Protein AF-A0A3R0Q2X9-F1 (afdb_monomer_lite)

Radius of gyration: 22.48 Å; chains: 1; bounding box: 50×39×56 Å

pLDDT: mean 82.08, std 14.05, range [34.22, 97.38]

Sequence (136 aa):
MTTITKERLLKIQHWRETYGADSNVMLPAEEAAELARIVLAALTAEPVFYIEVEGDDWTQAGRIPGSTFDFSNLPDGINKLYAAPPAPVIPDDWVMVPKEPTQAMIKAWLSEVANFRGHAAGYKAALAAAPQQEVK

Organism: Salmonella enterica (NCBI:txid28901)

Structure (mmCIF, N/CA/C/O backbone):
data_AF-A0A3R0Q2X9-F1
#
_entry.id   AF-A0A3R0Q2X9-F1
#
loop_
_atom_site.group_PDB
_atom_site.id
_atom_site.type_symbol
_atom_site.label_atom_id
_atom_site.label_alt_id
_atom_site.label_comp_id
_atom_site.label_asym_id
_atom_site.label_entity_id
_atom_site.label_seq_id
_atom_site.pdbx_PDB_ins_code
_atom_site.Cartn_x
_atom_site.Cartn_y
_atom_site.Cartn_z
_atom_site.occupancy
_atom_site.B_iso_or_equiv
_atom_site.auth_seq_id
_atom_site.auth_comp_id
_atom_site.auth_asym_id
_atom_site.auth_atom_id
_atom_site.pdbx_PDB_model_num
ATOM 1 N N . MET A 1 1 ? -9.808 14.038 -22.564 1.00 56.72 1 MET A N 1
ATOM 2 C CA . MET A 1 1 ? -9.284 13.188 -21.484 1.00 56.72 1 MET A CA 1
ATOM 3 C C . MET A 1 1 ? -8.733 14.133 -20.446 1.00 56.72 1 MET A C 1
ATOM 5 O O . MET A 1 1 ? -7.788 14.859 -20.743 1.00 56.72 1 MET A O 1
ATOM 9 N N . THR A 1 2 ? -9.416 14.246 -19.318 1.00 68.25 2 THR A N 1
ATOM 10 C CA . THR A 1 2 ? -9.061 15.199 -18.270 1.00 68.25 2 THR A CA 1
ATOM 11 C C . THR A 1 2 ? -8.051 14.541 -17.339 1.00 68.25 2 THR A C 1
ATOM 13 O O . THR A 1 2 ? -8.318 13.480 -16.783 1.00 68.25 2 THR A O 1
ATOM 16 N N . THR A 1 3 ? -6.870 15.134 -17.186 1.00 81.69 3 THR A N 1
ATOM 17 C CA . THR A 1 3 ? -5.839 14.602 -16.288 1.00 81.69 3 THR A CA 1
ATOM 18 C C . THR A 1 3 ? -6.178 14.985 -14.852 1.00 81.69 3 THR A C 1
ATOM 20 O O . THR A 1 3 ? -6.266 16.174 -14.537 1.00 81.69 3 THR A O 1
ATOM 23 N N . ILE A 1 4 ? -6.351 13.999 -13.968 1.00 88.81 4 ILE A N 1
ATOM 24 C CA . ILE A 1 4 ? -6.523 14.269 -12.538 1.00 88.81 4 ILE A CA 1
ATOM 25 C C . ILE A 1 4 ? -5.230 14.866 -11.965 1.00 88.81 4 ILE A C 1
ATOM 27 O O . ILE A 1 4 ? -4.146 14.307 -12.124 1.00 88.81 4 ILE A O 1
ATOM 31 N N . THR A 1 5 ? -5.324 16.036 -11.329 1.00 91.06 5 THR A N 1
ATOM 32 C CA . THR A 1 5 ? -4.143 16.734 -10.799 1.00 91.06 5 THR A CA 1
ATOM 33 C C . THR A 1 5 ? -3.825 16.311 -9.367 1.00 91.06 5 THR A C 1
ATOM 35 O O . THR A 1 5 ? -4.682 15.799 -8.639 1.00 91.06 5 THR A O 1
ATOM 38 N N . LYS A 1 6 ? -2.594 16.578 -8.918 1.00 89.69 6 LYS A N 1
ATOM 39 C CA . LYS A 1 6 ? -2.171 16.328 -7.532 1.00 89.69 6 LYS A CA 1
ATOM 40 C C . LYS A 1 6 ? -3.048 17.078 -6.526 1.00 89.69 6 LYS A C 1
ATOM 42 O O . LYS A 1 6 ? -3.428 16.516 -5.504 1.00 89.69 6 LYS A O 1
ATOM 47 N N . GLU A 1 7 ? -3.406 18.324 -6.819 1.00 92.94 7 GLU A N 1
ATOM 48 C CA . GLU A 1 7 ? -4.276 19.151 -5.975 1.00 92.94 7 GLU A CA 1
ATOM 49 C C . GLU A 1 7 ? -5.665 18.523 -5.855 1.00 92.94 7 GLU A C 1
ATOM 51 O O . GLU A 1 7 ? -6.258 18.509 -4.772 1.00 92.94 7 GLU A O 1
ATOM 56 N N . ARG A 1 8 ? -6.174 17.948 -6.954 1.00 93.00 8 ARG A N 1
ATOM 57 C CA . ARG A 1 8 ? -7.458 17.252 -6.950 1.00 93.00 8 ARG A CA 1
ATOM 58 C C . ARG A 1 8 ? -7.407 15.983 -6.101 1.00 93.00 8 ARG A C 1
ATOM 60 O O . ARG A 1 8 ? -8.315 15.782 -5.297 1.00 93.00 8 ARG A O 1
ATOM 67 N N . LEU A 1 9 ? -6.340 15.189 -6.213 1.00 91.25 9 LEU A N 1
ATOM 68 C CA . LEU A 1 9 ? -6.117 13.995 -5.386 1.00 91.25 9 LEU A CA 1
ATOM 69 C C . LEU A 1 9 ? -6.028 14.331 -3.893 1.00 91.25 9 LEU A C 1
ATOM 71 O O . LEU A 1 9 ? -6.679 13.680 -3.079 1.00 91.25 9 LEU A O 1
ATOM 75 N N . LEU A 1 10 ? -5.285 15.380 -3.528 1.00 91.38 10 LEU A N 1
ATOM 76 C CA . LEU A 1 10 ? -5.179 15.836 -2.137 1.00 91.38 10 LEU A CA 1
ATOM 77 C C . LEU A 1 10 ? -6.535 16.286 -1.582 1.00 91.38 10 LEU A C 1
ATOM 79 O O . LEU A 1 10 ? -6.873 15.974 -0.442 1.00 91.38 10 LEU A O 1
ATOM 83 N N . LYS A 1 11 ? -7.350 16.962 -2.399 1.00 91.06 11 LYS A N 1
ATOM 84 C CA . LYS A 1 11 ? -8.711 17.349 -2.010 1.00 91.06 11 LYS A CA 1
ATOM 85 C C . LYS A 1 11 ? -9.608 16.132 -1.773 1.00 91.06 11 LYS A C 1
ATOM 87 O O . LYS A 1 11 ? -10.349 16.121 -0.796 1.00 91.06 11 LYS A O 1
ATOM 92 N N . ILE A 1 12 ? -9.529 15.119 -2.640 1.00 89.56 12 ILE A N 1
ATOM 93 C CA . ILE A 1 12 ? -10.270 13.858 -2.471 1.00 89.56 12 ILE A CA 1
ATOM 94 C C . ILE A 1 12 ? -9.817 13.144 -1.189 1.00 89.56 12 ILE A C 1
ATOM 96 O O . ILE A 1 12 ? -10.657 12.694 -0.417 1.00 89.56 12 ILE A O 1
ATOM 100 N N . GLN A 1 13 ? -8.510 13.108 -0.908 1.00 86.38 13 GLN A N 1
ATOM 101 C CA . GLN A 1 13 ? -7.968 12.515 0.318 1.00 86.38 13 GLN A CA 1
ATOM 102 C C . GLN A 1 13 ? -8.457 13.237 1.586 1.00 86.38 13 GLN A C 1
ATOM 104 O O . GLN A 1 13 ? -8.821 12.582 2.561 1.00 86.38 13 GLN A O 1
ATOM 109 N N . HIS A 1 14 ? -8.505 14.572 1.570 1.00 87.75 14 HIS A N 1
ATOM 110 C CA . HIS A 1 14 ? -8.927 15.377 2.721 1.00 87.75 14 HIS A CA 1
ATOM 111 C C . HIS A 1 14 ? -10.427 15.253 3.041 1.00 87.75 14 HIS A C 1
ATOM 113 O O . HIS A 1 14 ? -10.842 15.468 4.179 1.00 87.75 14 HIS A O 1
ATOM 119 N N . TRP A 1 15 ? -11.266 14.849 2.080 1.00 87.69 15 TRP A N 1
ATOM 120 C CA . TRP A 1 15 ? -12.694 14.634 2.337 1.00 87.69 15 TRP A CA 1
ATOM 121 C C . TRP A 1 15 ? -12.961 13.591 3.423 1.00 87.69 15 TRP A C 1
ATOM 123 O O . TRP A 1 15 ? -13.927 13.738 4.167 1.00 87.69 15 TRP A O 1
ATOM 133 N N . ARG A 1 16 ? -12.070 12.611 3.604 1.00 77.75 16 ARG A N 1
ATOM 134 C CA . ARG A 1 16 ? -12.150 11.656 4.717 1.00 77.75 16 ARG A CA 1
ATOM 135 C C . ARG A 1 16 ? -12.057 12.335 6.088 1.00 77.75 16 ARG A C 1
ATOM 137 O O . ARG A 1 16 ? -12.753 11.938 7.016 1.00 77.75 16 ARG A O 1
ATOM 144 N N . GLU A 1 17 ? -11.225 13.363 6.217 1.00 81.06 17 GLU A N 1
ATOM 145 C CA . GLU A 1 17 ? -11.085 14.140 7.457 1.00 81.06 17 GLU A CA 1
ATOM 146 C C . GLU A 1 17 ? -12.295 15.055 7.681 1.00 81.06 17 GLU A C 1
ATOM 148 O O . GLU A 1 17 ? -12.684 15.304 8.817 1.00 81.06 17 GLU A O 1
ATOM 153 N N . THR A 1 18 ? -12.912 15.525 6.592 1.00 83.50 18 THR A N 1
ATOM 154 C CA . THR A 1 18 ? -14.076 16.421 6.642 1.00 83.50 18 THR A CA 1
ATOM 155 C C . THR A 1 18 ? -15.374 15.680 6.970 1.00 83.50 18 THR A C 1
ATOM 157 O O . THR A 1 18 ? -16.185 16.180 7.746 1.00 83.50 18 THR A O 1
ATOM 160 N N . TYR A 1 19 ? -15.595 14.508 6.369 1.00 83.06 19 TYR A N 1
ATOM 161 C CA . TYR A 1 19 ? -16.880 13.800 6.422 1.00 83.06 19 TYR A CA 1
ATOM 162 C C . TYR A 1 19 ? -16.852 12.521 7.273 1.00 83.06 19 TYR A C 1
ATOM 164 O O . TYR A 1 19 ? -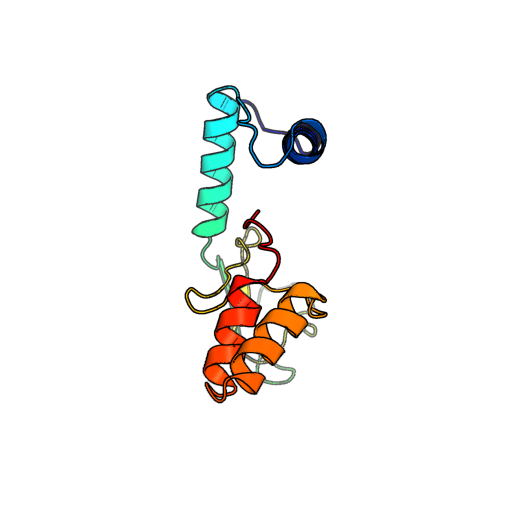17.906 11.945 7.533 1.00 83.06 19 TYR A O 1
ATOM 172 N N . GLY A 1 20 ? -15.683 12.085 7.747 1.00 76.12 20 GLY A N 1
ATOM 173 C CA . GLY A 1 20 ? -15.531 10.848 8.516 1.00 76.12 20 GLY A CA 1
ATOM 174 C C . GLY A 1 20 ? -15.436 9.595 7.637 1.00 76.12 20 GLY A C 1
ATOM 175 O O . GLY A 1 20 ? -15.724 9.629 6.442 1.00 76.12 20 GLY A O 1
ATOM 176 N N . ALA A 1 21 ? -14.993 8.483 8.233 1.00 76.94 21 ALA A N 1
ATOM 177 C CA . ALA A 1 21 ? -14.711 7.232 7.518 1.00 76.94 21 ALA A CA 1
ATOM 178 C C . ALA A 1 21 ? -15.970 6.541 6.958 1.00 76.94 21 ALA A C 1
ATOM 180 O O . ALA A 1 21 ? -15.890 5.899 5.918 1.00 76.94 21 ALA A O 1
ATOM 181 N N . ASP A 1 22 ? -17.132 6.742 7.585 1.00 82.31 22 ASP A N 1
ATOM 182 C CA . ASP A 1 22 ? -18.401 6.120 7.171 1.00 82.31 22 ASP A CA 1
ATOM 183 C C . ASP A 1 22 ? -19.114 6.879 6.031 1.00 82.31 22 ASP A C 1
ATOM 185 O O . ASP A 1 22 ? -20.227 6.529 5.630 1.00 8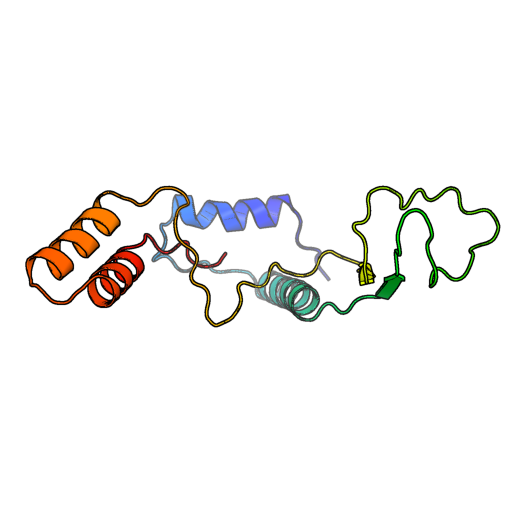2.31 22 ASP A O 1
ATOM 189 N N . SER A 1 23 ? -18.498 7.949 5.516 1.00 82.06 23 SER A N 1
ATOM 190 C CA . SER A 1 23 ? -19.092 8.803 4.489 1.00 82.06 23 SER A CA 1
ATOM 191 C C . SER A 1 23 ? -18.687 8.385 3.080 1.00 82.06 23 SER A C 1
ATOM 193 O O . SER A 1 23 ? -17.509 8.304 2.739 1.00 82.06 23 SER A O 1
ATOM 195 N N . ASN A 1 24 ? -19.686 8.226 2.213 1.00 83.50 24 ASN A N 1
ATOM 196 C CA . ASN A 1 24 ? -19.462 7.991 0.791 1.00 83.50 24 ASN A CA 1
ATOM 197 C C . ASN A 1 24 ? -19.003 9.273 0.083 1.00 83.50 24 ASN A C 1
ATOM 199 O O . ASN A 1 24 ? -19.643 10.322 0.184 1.00 83.50 24 ASN A O 1
ATOM 203 N N . VAL A 1 25 ? -17.935 9.164 -0.706 1.00 82.62 25 VAL A N 1
ATOM 204 C CA . VAL A 1 25 ? -17.450 10.231 -1.587 1.00 82.62 25 VAL A CA 1
ATOM 205 C C . VAL A 1 25 ? -17.996 10.019 -2.998 1.00 82.62 25 VAL A C 1
ATOM 207 O O . VAL A 1 25 ? -17.754 8.984 -3.612 1.00 82.62 25 VAL A O 1
ATOM 210 N N . MET A 1 26 ? -18.692 11.020 -3.542 1.00 87.94 26 MET A N 1
ATOM 211 C CA . MET A 1 26 ? -19.139 11.013 -4.938 1.00 87.94 26 MET A CA 1
ATOM 212 C C . MET A 1 26 ? -18.111 11.701 -5.838 1.00 87.94 26 MET A C 1
ATOM 214 O O . MET A 1 26 ? -17.775 12.870 -5.637 1.00 87.94 26 MET A O 1
ATOM 218 N N . LEU A 1 27 ? -17.633 10.974 -6.849 1.00 90.75 27 LEU A N 1
ATOM 219 C CA . LEU A 1 27 ? -16.718 11.477 -7.873 1.00 90.75 27 LEU A CA 1
ATOM 220 C C . LEU A 1 27 ? -17.432 11.574 -9.229 1.00 90.75 27 LEU A C 1
ATOM 222 O O . LEU A 1 27 ? -18.257 10.713 -9.544 1.00 90.75 27 LEU A O 1
ATOM 226 N N . PRO A 1 28 ? -17.110 12.579 -10.064 1.00 92.75 28 PRO A N 1
ATOM 227 C CA . PRO A 1 28 ? -17.468 12.556 -11.476 1.00 92.75 28 PRO A CA 1
ATOM 228 C C . PRO A 1 28 ? -16.995 11.257 -12.136 1.00 92.75 28 PRO A C 1
ATOM 230 O O . PRO A 1 28 ? -15.895 10.779 -11.855 1.00 92.75 28 PRO A O 1
ATOM 233 N N . ALA A 1 29 ? -17.801 10.715 -13.052 1.00 91.81 29 ALA A N 1
ATOM 234 C CA . ALA A 1 29 ? -17.510 9.437 -13.704 1.00 91.81 29 ALA A CA 1
ATOM 235 C C . ALA A 1 29 ? -16.134 9.419 -14.397 1.00 91.81 29 ALA A C 1
ATOM 237 O O . ALA A 1 29 ? -15.430 8.416 -14.337 1.00 91.81 29 ALA A O 1
ATOM 238 N N . GLU A 1 30 ? -15.726 10.537 -15.004 1.00 90.44 30 GLU A N 1
ATOM 239 C CA . GLU A 1 30 ? -14.412 10.661 -15.643 1.00 90.44 30 GLU A CA 1
ATOM 240 C C . GLU A 1 30 ? -13.256 10.608 -14.629 1.00 90.44 30 GLU A C 1
ATOM 242 O O . GLU A 1 30 ? -12.272 9.914 -14.873 1.00 90.44 30 GLU A O 1
ATOM 247 N N . GLU A 1 31 ? -13.385 11.265 -13.467 1.00 92.38 31 GLU A N 1
ATOM 248 C CA . GLU A 1 31 ? -12.363 11.209 -12.408 1.00 92.38 31 GLU A CA 1
ATOM 249 C C . GLU A 1 31 ? -12.239 9.790 -11.840 1.00 92.38 31 GLU A C 1
ATOM 251 O O . GLU A 1 31 ? -11.129 9.295 -11.651 1.00 92.38 31 GLU A O 1
ATOM 256 N N . ALA A 1 32 ? -13.369 9.117 -11.604 1.00 91.69 32 ALA A N 1
ATOM 257 C CA . ALA A 1 32 ? -13.382 7.744 -11.109 1.00 91.69 32 ALA A CA 1
ATOM 258 C C . ALA A 1 32 ? -12.742 6.763 -12.108 1.00 91.69 32 ALA A C 1
ATOM 260 O O . ALA A 1 32 ? -11.951 5.908 -11.710 1.00 91.69 32 ALA A O 1
ATOM 261 N N . ALA A 1 33 ? -13.044 6.904 -13.403 1.00 91.62 33 ALA A N 1
ATOM 262 C CA . ALA A 1 33 ? -12.463 6.069 -14.452 1.00 91.62 33 ALA A CA 1
ATOM 263 C C . ALA A 1 33 ? -10.943 6.269 -14.574 1.00 91.62 33 ALA A C 1
ATOM 265 O O . ALA A 1 33 ? -10.200 5.293 -14.689 1.00 91.62 33 ALA A O 1
ATOM 266 N N . GLU A 1 34 ? -10.470 7.515 -14.506 1.00 91.94 34 GLU A N 1
ATOM 267 C CA . GLU A 1 34 ? -9.039 7.813 -14.592 1.00 91.94 34 GLU A CA 1
ATOM 268 C C . GLU A 1 34 ? -8.275 7.324 -13.353 1.00 91.94 34 GLU A C 1
ATOM 270 O O . GLU A 1 34 ? -7.198 6.741 -13.484 1.00 91.94 34 GLU A O 1
ATOM 275 N N . LEU A 1 35 ? -8.857 7.463 -12.157 1.00 90.88 35 LEU A N 1
ATOM 276 C CA . LEU A 1 35 ? -8.313 6.874 -10.930 1.00 90.88 35 LEU A CA 1
ATOM 277 C C . LEU A 1 35 ? -8.190 5.354 -11.036 1.00 90.88 35 LEU A C 1
ATOM 279 O O . LEU A 1 35 ? -7.121 4.811 -10.761 1.00 90.88 35 LEU A O 1
ATOM 283 N N . ALA A 1 36 ? -9.249 4.672 -11.479 1.00 91.06 36 ALA A N 1
ATOM 284 C CA . ALA A 1 36 ? -9.237 3.223 -11.653 1.00 91.06 36 ALA A CA 1
ATOM 285 C C . ALA A 1 36 ? -8.151 2.780 -12.644 1.00 91.06 36 ALA A C 1
ATOM 287 O O . ALA A 1 36 ? -7.438 1.813 -12.385 1.00 91.06 36 ALA A O 1
ATOM 288 N N . ARG A 1 37 ? -7.969 3.515 -13.748 1.00 90.81 37 ARG A N 1
ATOM 289 C CA . ARG A 1 37 ? -6.923 3.242 -14.743 1.00 90.81 37 ARG A CA 1
ATOM 290 C C . ARG A 1 37 ? -5.515 3.366 -14.155 1.00 90.81 37 ARG A C 1
ATOM 292 O O . ARG A 1 37 ? -4.682 2.495 -14.398 1.00 90.81 37 ARG A O 1
ATOM 299 N N . ILE A 1 38 ? -5.245 4.433 -13.399 1.00 88.56 38 ILE A N 1
ATOM 300 C CA . ILE A 1 38 ? -3.935 4.672 -12.770 1.00 88.56 38 ILE A CA 1
ATOM 301 C C . ILE A 1 38 ? -3.652 3.606 -11.706 1.00 88.56 38 ILE A C 1
ATOM 303 O O . ILE A 1 38 ? -2.576 3.010 -11.716 1.00 88.56 38 ILE A O 1
ATOM 307 N N . VAL A 1 39 ? -4.616 3.332 -10.822 1.00 88.75 39 VAL A N 1
ATOM 308 C CA . VAL A 1 39 ? -4.469 2.323 -9.761 1.00 88.75 39 VAL A CA 1
ATOM 309 C C . VAL A 1 39 ? -4.250 0.939 -10.359 1.00 88.75 39 VAL A C 1
ATOM 311 O O . VAL A 1 39 ? -3.342 0.233 -9.930 1.00 88.75 39 VAL A O 1
ATOM 314 N N . LEU A 1 40 ? -5.012 0.569 -11.392 1.00 88.94 40 LEU A N 1
ATOM 315 C CA . LEU A 1 40 ? -4.825 -0.704 -12.079 1.00 88.94 40 LEU A CA 1
ATOM 316 C C . LEU A 1 40 ? -3.416 -0.813 -12.669 1.00 88.94 40 LEU A C 1
ATOM 318 O O . LEU A 1 40 ? -2.740 -1.806 -12.427 1.00 88.94 40 LEU A O 1
ATOM 322 N N . ALA A 1 41 ? -2.943 0.224 -13.367 1.00 87.06 41 ALA A N 1
ATOM 323 C CA . ALA A 1 41 ? -1.596 0.234 -13.931 1.00 87.06 41 ALA A CA 1
ATOM 324 C C . ALA A 1 41 ? -0.500 0.102 -12.858 1.00 87.06 41 ALA A C 1
ATOM 326 O O . ALA A 1 41 ? 0.501 -0.564 -13.100 1.00 87.06 41 ALA A O 1
ATOM 327 N N . ALA A 1 42 ? -0.686 0.703 -11.678 1.00 87.88 42 ALA A N 1
ATOM 328 C CA . ALA A 1 42 ? 0.255 0.584 -10.564 1.00 87.88 42 ALA A CA 1
ATOM 329 C C . ALA A 1 42 ? 0.227 -0.809 -9.907 1.00 87.88 42 ALA A C 1
ATOM 331 O O . ALA A 1 42 ? 1.277 -1.310 -9.505 1.00 87.88 42 ALA A O 1
ATOM 332 N N . LEU A 1 43 ? -0.951 -1.437 -9.803 1.00 87.50 43 LEU A N 1
ATOM 333 C CA . LEU A 1 43 ? -1.119 -2.785 -9.244 1.00 87.50 43 LEU A CA 1
ATOM 334 C C . LEU A 1 43 ? -0.583 -3.879 -10.175 1.00 87.50 43 LEU A C 1
ATOM 336 O O . LEU A 1 43 ? -0.110 -4.905 -9.698 1.00 87.50 43 LEU A O 1
ATOM 340 N N . THR A 1 44 ? -0.646 -3.668 -11.491 1.00 88.81 44 THR A N 1
ATOM 341 C CA . THR A 1 44 ? -0.188 -4.634 -12.503 1.00 88.81 44 THR A CA 1
ATOM 342 C C . THR A 1 44 ? 1.151 -4.244 -13.132 1.00 88.81 44 THR A C 1
ATOM 344 O O . THR A 1 44 ? 1.466 -4.701 -14.229 1.00 88.81 44 THR A O 1
ATOM 347 N N . ALA A 1 45 ? 1.913 -3.347 -12.501 1.00 90.19 45 ALA A N 1
ATOM 348 C CA . ALA A 1 45 ? 3.186 -2.886 -13.039 1.00 90.19 45 ALA A CA 1
ATOM 349 C C . ALA A 1 45 ? 4.224 -4.020 -13.024 1.00 90.19 45 ALA A C 1
ATOM 351 O O . ALA A 1 45 ? 4.605 -4.520 -11.966 1.00 90.19 45 ALA A O 1
ATOM 352 N N . GLU A 1 46 ? 4.720 -4.384 -14.205 1.00 90.38 46 GLU A N 1
ATOM 353 C CA . GLU A 1 46 ? 5.828 -5.325 -14.369 1.00 90.38 46 GLU A CA 1
ATOM 354 C C . GLU A 1 46 ? 7.165 -4.577 -14.539 1.00 90.38 46 GLU A C 1
ATOM 356 O O . GLU A 1 46 ? 7.182 -3.434 -15.017 1.00 90.38 46 GLU A O 1
ATOM 361 N N . PRO A 1 47 ? 8.303 -5.182 -14.150 1.00 89.62 47 PRO A N 1
ATOM 362 C CA . PRO A 1 47 ? 9.613 -4.577 -14.355 1.00 89.62 47 PRO A CA 1
ATOM 363 C C . PRO A 1 47 ? 9.892 -4.404 -15.848 1.00 89.62 47 PRO A C 1
ATOM 365 O O . PRO A 1 47 ? 9.704 -5.328 -16.636 1.00 89.62 47 PRO A O 1
ATOM 368 N N . VAL A 1 48 ? 10.403 -3.236 -16.231 1.00 89.50 48 VAL A N 1
ATOM 369 C CA . VAL A 1 48 ? 10.841 -2.964 -17.609 1.00 89.50 48 VAL A CA 1
ATOM 370 C C . VAL A 1 48 ? 12.279 -3.408 -17.856 1.00 89.50 48 VAL A C 1
ATOM 372 O O . VAL A 1 48 ? 12.689 -3.561 -19.004 1.00 89.50 48 VAL A O 1
ATOM 375 N N . PHE A 1 49 ? 13.055 -3.592 -16.786 1.00 85.19 49 PHE A N 1
ATOM 376 C CA . PHE A 1 49 ? 14.442 -4.029 -16.858 1.00 85.19 49 PHE A CA 1
ATOM 377 C C . PHE A 1 49 ? 14.874 -4.706 -15.552 1.00 85.19 49 PHE A C 1
ATOM 379 O O . PHE A 1 49 ? 14.303 -4.452 -14.487 1.00 85.19 49 PHE A O 1
ATOM 386 N N . TYR A 1 50 ? 15.906 -5.541 -15.637 1.00 84.31 50 TYR A N 1
ATOM 387 C CA . TYR A 1 50 ? 16.500 -6.243 -14.504 1.00 84.31 50 TYR A CA 1
ATOM 388 C C . TYR A 1 50 ? 17.999 -5.961 -14.467 1.00 84.31 50 TYR A C 1
ATOM 390 O O . TYR A 1 50 ? 18.660 -5.998 -15.502 1.00 84.31 50 TYR A O 1
ATOM 398 N N . ILE A 1 51 ? 18.530 -5.680 -13.280 1.00 81.19 51 ILE A N 1
ATOM 399 C CA . ILE A 1 51 ? 19.968 -5.541 -13.043 1.00 81.19 51 ILE A CA 1
ATOM 400 C C . ILE A 1 51 ? 20.365 -6.589 -12.014 1.00 81.19 51 ILE A C 1
ATOM 402 O O . ILE A 1 51 ? 19.825 -6.599 -10.914 1.00 81.19 51 ILE A O 1
ATOM 406 N N . GLU A 1 52 ? 21.304 -7.457 -12.363 1.00 81.25 52 GLU A N 1
ATOM 407 C CA . GLU A 1 52 ? 21.950 -8.355 -11.409 1.00 81.25 52 GLU A CA 1
ATOM 408 C C . GLU A 1 52 ? 23.238 -7.703 -10.902 1.00 81.25 52 GLU A C 1
ATOM 410 O O . GLU A 1 52 ? 24.082 -7.293 -11.707 1.00 81.25 52 GLU A O 1
ATOM 415 N N . VAL A 1 53 ? 23.335 -7.568 -9.580 1.00 77.25 53 VAL A N 1
ATOM 416 C CA . VAL A 1 53 ? 24.508 -7.062 -8.859 1.00 77.25 53 VAL A CA 1
ATOM 417 C C . VAL A 1 53 ? 25.097 -8.225 -8.065 1.00 77.25 53 VAL A C 1
ATOM 419 O O . VAL A 1 53 ? 24.383 -8.854 -7.284 1.00 77.25 53 VAL A O 1
ATOM 422 N N . GLU A 1 54 ? 26.370 -8.539 -8.282 1.00 73.25 54 GLU A N 1
ATOM 423 C CA . GLU A 1 54 ? 27.103 -9.578 -7.553 1.00 73.25 54 GLU A CA 1
ATOM 424 C C . GLU A 1 54 ? 28.418 -8.968 -7.041 1.00 73.25 54 GLU A C 1
ATOM 426 O O . GLU A 1 54 ? 29.398 -8.857 -7.776 1.00 73.25 54 GLU A O 1
ATOM 431 N N . GLY A 1 55 ? 28.430 -8.518 -5.780 1.00 69.12 55 GLY A N 1
ATOM 432 C CA . GLY A 1 55 ? 29.513 -7.683 -5.253 1.00 69.12 55 GLY A CA 1
ATOM 433 C C . GLY A 1 55 ? 29.527 -6.281 -5.886 1.00 69.12 55 GLY A C 1
ATOM 434 O O . GLY A 1 55 ? 28.478 -5.734 -6.208 1.00 69.12 55 GLY A O 1
ATOM 435 N N . ASP A 1 56 ? 30.718 -5.705 -6.101 1.00 62.22 56 ASP A N 1
ATOM 436 C CA . ASP A 1 56 ? 30.886 -4.401 -6.782 1.00 62.22 56 ASP A CA 1
ATOM 437 C C . ASP A 1 56 ? 30.748 -4.493 -8.324 1.00 62.22 56 ASP A C 1
ATOM 439 O O . ASP A 1 56 ? 30.934 -3.497 -9.027 1.00 62.22 56 ASP A O 1
ATOM 443 N N . ASP A 1 57 ? 30.439 -5.680 -8.863 1.00 60.34 57 ASP A N 1
ATOM 444 C CA . ASP A 1 57 ? 30.298 -5.939 -10.296 1.00 60.34 57 ASP A CA 1
ATOM 445 C C . ASP A 1 57 ? 28.823 -6.181 -10.688 1.00 60.34 57 ASP A C 1
ATOM 447 O O . ASP A 1 57 ? 28.041 -6.824 -9.987 1.00 60.34 57 ASP A O 1
ATOM 451 N N . TRP A 1 58 ? 28.430 -5.685 -11.865 1.00 65.25 58 TRP A N 1
ATOM 452 C CA . TRP A 1 58 ? 27.083 -5.837 -12.438 1.00 65.25 58 TRP A CA 1
ATOM 453 C C . TRP A 1 58 ? 27.130 -6.671 -13.720 1.00 65.25 58 TRP A C 1
ATOM 455 O O . TRP A 1 58 ? 27.769 -6.293 -14.705 1.00 65.25 58 TRP A O 1
ATOM 465 N N . THR A 1 59 ? 26.418 -7.799 -13.728 1.00 56.62 59 THR A N 1
ATOM 466 C CA . THR A 1 59 ? 26.606 -8.889 -14.704 1.00 56.62 59 THR A CA 1
ATOM 467 C C . THR A 1 59 ? 25.526 -8.966 -15.793 1.00 56.62 59 THR A C 1
ATOM 469 O O . THR A 1 59 ? 25.751 -9.604 -16.821 1.00 56.62 59 THR A O 1
ATOM 472 N N . GLN A 1 60 ? 24.395 -8.254 -15.654 1.00 54.66 60 GLN A N 1
ATOM 473 C CA . GLN A 1 60 ? 23.299 -8.244 -16.652 1.00 54.66 60 GLN A CA 1
ATOM 474 C C . GLN A 1 60 ? 22.893 -6.862 -17.190 1.00 54.66 60 GLN A C 1
ATOM 476 O O . GLN A 1 60 ? 21.921 -6.739 -17.940 1.00 54.66 60 GLN A O 1
ATOM 481 N N . ALA A 1 61 ? 23.644 -5.804 -16.887 1.00 52.41 61 ALA A N 1
ATOM 482 C CA . ALA A 1 61 ? 23.459 -4.549 -17.600 1.00 52.41 61 ALA A CA 1
ATOM 483 C C . ALA A 1 61 ? 23.998 -4.731 -19.025 1.00 52.41 61 ALA A C 1
ATOM 485 O O . ALA A 1 61 ? 25.209 -4.815 -19.230 1.00 52.41 61 ALA A O 1
ATOM 486 N N . GLY A 1 62 ? 23.125 -4.779 -20.035 1.00 49.69 62 GLY A N 1
ATOM 487 C CA . GLY A 1 62 ? 23.561 -4.489 -21.399 1.00 49.69 62 GLY A CA 1
ATOM 488 C C . GLY A 1 62 ? 24.362 -3.188 -21.344 1.00 49.69 62 GLY A C 1
ATOM 489 O O . GLY A 1 62 ? 23.809 -2.153 -20.981 1.00 49.69 62 GLY A O 1
ATOM 490 N N . ARG A 1 63 ? 25.679 -3.251 -21.577 1.00 46.84 63 ARG A N 1
ATOM 491 C CA . ARG A 1 63 ? 26.569 -2.094 -21.432 1.00 46.84 63 ARG A CA 1
ATOM 492 C C . ARG A 1 63 ? 26.066 -1.001 -22.364 1.00 46.84 63 ARG A C 1
ATOM 494 O O . ARG A 1 63 ? 26.265 -1.107 -23.569 1.00 46.84 63 ARG A O 1
ATOM 501 N N . ILE A 1 64 ? 25.430 0.033 -21.821 1.00 53.94 64 ILE A N 1
ATOM 502 C CA . ILE A 1 64 ? 25.069 1.227 -22.582 1.00 53.94 64 ILE A CA 1
ATOM 503 C C . ILE A 1 64 ? 26.385 1.980 -22.812 1.00 53.94 64 ILE A C 1
ATOM 505 O O . ILE A 1 64 ? 26.980 2.477 -21.851 1.00 53.94 64 ILE A O 1
ATOM 509 N N . PRO A 1 65 ? 26.919 2.044 -24.044 1.00 48.09 65 PRO A N 1
ATOM 510 C CA . PRO A 1 65 ? 28.179 2.734 -24.279 1.00 48.09 65 PRO A CA 1
ATOM 511 C C . PRO A 1 65 ? 28.018 4.218 -23.918 1.00 48.09 65 PRO A C 1
ATOM 513 O O . PRO A 1 65 ? 27.174 4.905 -24.485 1.00 48.09 65 PRO A O 1
ATOM 516 N N . GLY A 1 66 ? 28.811 4.702 -22.958 1.00 57.34 66 GLY A N 1
ATOM 517 C CA . GLY A 1 66 ? 28.777 6.097 -22.503 1.00 57.34 66 GLY A CA 1
ATOM 518 C C . GLY A 1 66 ? 27.857 6.399 -21.313 1.00 57.34 66 GLY A C 1
ATOM 519 O O . GLY A 1 66 ? 27.704 7.569 -20.973 1.00 57.34 66 GLY A O 1
ATOM 520 N N . SER A 1 67 ? 27.258 5.400 -20.654 1.00 58.41 67 SER A N 1
ATOM 521 C CA . SER A 1 67 ? 26.469 5.649 -19.441 1.00 58.41 67 SER A CA 1
ATOM 522 C C . SER A 1 67 ? 27.345 6.005 -18.235 1.00 58.41 67 SER A C 1
ATOM 524 O O . SER A 1 67 ? 28.217 5.229 -17.856 1.00 58.41 67 SER A O 1
ATOM 526 N N . THR A 1 68 ? 27.049 7.130 -17.582 1.00 58.72 68 THR A N 1
ATOM 527 C CA . THR A 1 68 ? 27.597 7.544 -16.274 1.00 58.72 68 THR A CA 1
ATOM 528 C C . THR A 1 68 ? 26.699 7.121 -15.104 1.00 58.72 68 THR A C 1
ATOM 530 O O . THR A 1 68 ? 26.720 7.757 -14.053 1.00 58.72 68 THR A O 1
ATOM 533 N N . PHE A 1 69 ? 25.826 6.129 -15.304 1.00 63.66 69 PHE A N 1
ATOM 534 C CA . PHE A 1 69 ? 24.898 5.690 -14.266 1.00 63.66 69 PHE A CA 1
ATOM 535 C C . PHE A 1 69 ? 25.654 4.900 -13.199 1.00 63.66 69 PHE A C 1
ATOM 537 O O . PHE A 1 69 ? 26.267 3.878 -13.495 1.00 63.66 69 PHE A O 1
ATOM 544 N N . ASP A 1 70 ? 25.611 5.415 -11.975 1.00 66.50 70 ASP A N 1
ATOM 545 C CA . ASP A 1 70 ? 26.151 4.774 -10.787 1.00 66.50 70 ASP A CA 1
ATOM 546 C C . ASP A 1 70 ? 25.067 3.887 -10.161 1.00 66.50 70 ASP A C 1
ATOM 548 O O . ASP A 1 70 ? 24.052 4.383 -9.662 1.00 66.50 70 ASP A O 1
ATOM 552 N N . PHE A 1 71 ? 25.273 2.572 -10.229 1.00 70.19 71 PHE A N 1
ATOM 553 C CA . PHE A 1 71 ? 24.383 1.571 -9.642 1.00 70.19 71 PHE A CA 1
ATOM 554 C C . PHE A 1 71 ? 24.879 1.056 -8.285 1.00 70.19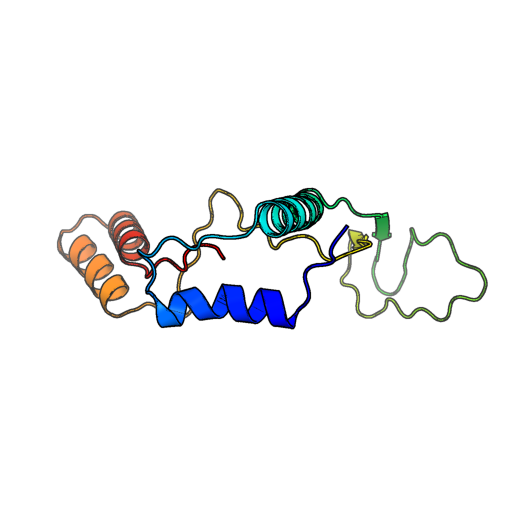 71 PHE A C 1
ATOM 556 O O . PHE A 1 71 ? 24.253 0.162 -7.727 1.00 70.19 71 PHE A O 1
ATOM 563 N N . SER A 1 72 ? 25.924 1.657 -7.702 1.00 68.00 72 SER A N 1
ATOM 564 C CA . SER A 1 72 ? 26.544 1.202 -6.443 1.00 68.00 72 SER A CA 1
ATOM 565 C C . SER A 1 72 ? 25.617 1.285 -5.221 1.00 68.00 72 SER A C 1
ATOM 567 O O . SER A 1 72 ? 25.920 0.732 -4.172 1.00 68.00 72 SER A O 1
ATOM 569 N N . ASN A 1 73 ? 24.482 1.985 -5.331 1.00 75.12 73 ASN A N 1
ATOM 570 C CA . ASN A 1 73 ? 23.465 2.043 -4.274 1.00 75.12 73 ASN A CA 1
ATOM 571 C C . ASN A 1 73 ? 22.444 0.895 -4.343 1.00 75.12 73 ASN A C 1
ATOM 573 O O . ASN A 1 73 ? 21.550 0.830 -3.496 1.00 75.12 73 ASN A O 1
ATOM 577 N N . LEU A 1 74 ? 22.510 0.036 -5.364 1.00 78.81 74 LEU A N 1
ATOM 578 C CA . LEU A 1 74 ? 21.648 -1.135 -5.449 1.00 78.81 74 LEU A CA 1
ATOM 579 C C . LEU A 1 74 ? 22.195 -2.252 -4.548 1.00 78.81 74 LEU A C 1
ATOM 581 O O . LEU A 1 74 ? 23.403 -2.467 -4.520 1.00 78.81 74 LEU A O 1
ATOM 585 N N . PRO A 1 75 ? 21.330 -2.966 -3.809 1.00 82.31 75 PRO A N 1
ATOM 586 C CA . PRO A 1 75 ? 21.750 -4.147 -3.066 1.00 82.31 75 PRO A CA 1
ATOM 587 C C . PRO A 1 75 ? 22.175 -5.279 -4.011 1.00 82.31 75 PRO A C 1
ATOM 589 O O . PRO A 1 75 ? 21.688 -5.360 -5.142 1.00 82.31 75 PRO A O 1
ATOM 592 N N . ASP A 1 76 ? 22.996 -6.197 -3.501 1.00 82.06 76 ASP A N 1
ATOM 593 C CA . ASP A 1 76 ? 23.310 -7.461 -4.172 1.00 82.06 76 ASP A CA 1
ATOM 594 C C . ASP A 1 76 ? 22.032 -8.229 -4.554 1.00 82.06 76 ASP A C 1
ATOM 596 O O . ASP A 1 76 ? 21.050 -8.289 -3.804 1.00 82.06 76 ASP A O 1
ATOM 600 N N . GLY A 1 77 ? 22.069 -8.859 -5.726 1.00 82.62 77 GLY A N 1
ATOM 601 C CA . GLY A 1 77 ? 20.996 -9.666 -6.294 1.00 82.62 77 GLY A CA 1
ATOM 602 C C . GLY A 1 77 ? 20.272 -9.013 -7.474 1.00 82.62 77 GLY A C 1
ATOM 603 O O . GLY A 1 77 ? 20.755 -8.078 -8.117 1.00 82.62 77 GLY A O 1
ATOM 604 N N . ILE A 1 78 ? 19.089 -9.553 -7.793 1.00 85.06 78 ILE A N 1
ATOM 605 C CA . ILE A 1 78 ? 18.275 -9.118 -8.935 1.00 85.06 78 ILE A CA 1
ATOM 606 C C . ILE A 1 78 ? 17.427 -7.907 -8.542 1.00 85.06 78 ILE A C 1
ATOM 608 O O . ILE A 1 78 ? 16.393 -8.016 -7.877 1.00 85.06 78 ILE A O 1
ATOM 612 N N . ASN A 1 79 ? 17.835 -6.749 -9.037 1.00 86.25 79 ASN A N 1
ATOM 613 C CA . ASN A 1 79 ? 17.156 -5.476 -8.891 1.00 86.25 79 ASN A CA 1
ATOM 614 C C . ASN A 1 79 ? 16.170 -5.258 -10.044 1.00 86.25 79 ASN A C 1
ATOM 616 O O . ASN A 1 79 ? 16.534 -5.288 -11.221 1.00 86.25 79 ASN A O 1
ATOM 620 N N . LYS A 1 80 ? 14.901 -5.021 -9.700 1.00 88.31 80 LYS A N 1
ATOM 621 C CA . LYS A 1 80 ? 13.811 -4.784 -10.655 1.00 88.31 80 LYS A CA 1
ATOM 622 C C . LYS A 1 80 ? 13.637 -3.287 -10.891 1.00 88.31 80 LYS A C 1
ATOM 624 O O . LYS A 1 80 ? 13.334 -2.550 -9.955 1.00 88.31 80 LYS A O 1
ATOM 629 N N . LEU A 1 81 ? 13.780 -2.849 -12.137 1.00 87.44 81 LEU A N 1
ATOM 630 C CA . LEU A 1 81 ? 13.528 -1.470 -12.544 1.00 87.44 81 LEU A CA 1
ATOM 631 C C . LEU A 1 81 ? 12.149 -1.355 -13.185 1.00 87.44 81 LEU A C 1
ATOM 633 O O . LEU A 1 81 ? 11.804 -2.121 -14.082 1.00 87.44 81 LEU A O 1
ATOM 637 N N . TYR A 1 82 ? 11.381 -0.360 -12.756 1.00 89.31 82 TYR A N 1
ATOM 638 C CA . TYR A 1 82 ? 10.030 -0.098 -13.243 1.00 89.31 82 TYR A CA 1
ATOM 639 C C . TYR A 1 82 ? 9.969 1.285 -13.895 1.00 89.31 82 TYR A C 1
ATOM 641 O O . TYR A 1 82 ? 10.645 2.212 -13.453 1.00 89.31 82 TYR A O 1
ATOM 649 N N . ALA A 1 83 ? 9.132 1.446 -14.923 1.00 88.31 83 ALA A N 1
ATOM 650 C CA . ALA A 1 83 ? 8.899 2.754 -15.547 1.00 88.31 83 ALA A CA 1
ATOM 651 C C . ALA A 1 83 ? 8.158 3.733 -14.615 1.00 88.31 83 ALA A C 1
ATOM 653 O O . ALA A 1 83 ? 8.321 4.946 -14.722 1.00 88.31 83 ALA A O 1
ATOM 654 N N . ALA A 1 84 ? 7.360 3.197 -13.693 1.00 85.38 84 ALA A N 1
ATOM 655 C CA . ALA A 1 84 ? 6.740 3.912 -12.589 1.00 85.38 84 ALA A CA 1
ATOM 656 C C . ALA A 1 84 ? 6.750 3.001 -11.349 1.00 85.38 84 ALA A C 1
ATOM 658 O O . ALA A 1 84 ? 6.677 1.782 -11.515 1.00 85.38 84 ALA A O 1
ATOM 659 N N . PRO A 1 85 ? 6.838 3.548 -10.124 1.00 82.12 85 PRO A N 1
ATOM 660 C CA . PRO A 1 85 ? 6.799 2.733 -8.915 1.00 82.12 85 PRO A CA 1
ATOM 661 C C . PRO A 1 85 ? 5.529 1.864 -8.866 1.00 82.12 85 PRO A C 1
ATOM 663 O O . PRO A 1 85 ? 4.434 2.410 -9.043 1.00 82.12 85 PRO A O 1
ATOM 666 N N . PRO A 1 86 ? 5.645 0.543 -8.631 1.00 85.56 86 PRO A N 1
ATOM 667 C CA . PRO A 1 86 ? 4.481 -0.308 -8.420 1.00 85.56 86 PRO A CA 1
ATOM 668 C C . PRO A 1 86 ? 3.770 0.088 -7.122 1.00 85.56 86 PRO A C 1
ATOM 670 O O . PRO A 1 86 ? 4.370 0.680 -6.217 1.00 85.56 86 PRO A O 1
ATOM 673 N N . ALA A 1 87 ? 2.490 -0.259 -7.011 1.00 81.94 87 ALA A N 1
ATOM 674 C CA . ALA A 1 87 ? 1.779 -0.101 -5.750 1.00 81.94 87 ALA A CA 1
ATOM 675 C C . ALA A 1 87 ? 2.445 -0.970 -4.659 1.00 81.94 87 ALA A C 1
ATOM 677 O O . ALA A 1 87 ? 2.812 -2.116 -4.935 1.00 81.94 87 ALA A O 1
ATOM 678 N N . PRO A 1 88 ? 2.622 -0.462 -3.426 1.00 71.88 88 PRO A N 1
ATOM 679 C CA . PRO A 1 88 ? 3.124 -1.275 -2.327 1.00 71.88 88 PRO A CA 1
ATOM 680 C C . PRO A 1 88 ? 2.137 -2.413 -2.038 1.00 71.88 88 PRO A C 1
ATOM 682 O O . PRO A 1 88 ? 0.978 -2.168 -1.711 1.00 71.88 88 PRO A O 1
ATOM 685 N N . VAL A 1 89 ? 2.603 -3.655 -2.165 1.00 67.31 89 VAL A N 1
ATOM 686 C CA . VAL A 1 89 ? 1.801 -4.855 -1.904 1.00 67.31 89 VAL A CA 1
ATOM 687 C C . VAL A 1 89 ? 2.049 -5.305 -0.469 1.00 67.31 89 VAL A C 1
ATOM 689 O O . VAL A 1 89 ? 3.180 -5.620 -0.098 1.00 67.31 89 VAL A O 1
ATOM 692 N N . ILE A 1 90 ? 0.994 -5.341 0.341 1.00 67.69 90 ILE A N 1
ATOM 693 C CA . ILE A 1 90 ? 0.994 -6.083 1.605 1.00 67.69 90 ILE A CA 1
ATOM 694 C C . ILE A 1 90 ? 0.745 -7.549 1.222 1.00 67.69 90 ILE A C 1
ATOM 696 O O . ILE A 1 90 ? -0.259 -7.798 0.554 1.00 67.69 90 ILE A O 1
ATOM 700 N N . PRO A 1 91 ? 1.630 -8.508 1.564 1.00 75.56 91 PRO A N 1
ATOM 701 C CA . PRO A 1 91 ? 1.377 -9.919 1.273 1.00 75.56 91 PRO A CA 1
ATOM 702 C C . PRO A 1 91 ? 0.034 -10.374 1.858 1.00 75.56 91 PRO A C 1
ATOM 704 O O . PRO A 1 91 ? -0.324 -9.923 2.943 1.00 75.56 91 PRO A O 1
ATOM 707 N N . ASP A 1 92 ? -0.667 -11.293 1.189 1.00 69.50 92 ASP A N 1
ATOM 708 C CA . ASP A 1 92 ? -2.029 -11.713 1.573 1.00 69.50 92 ASP A CA 1
ATOM 709 C C . ASP A 1 92 ? -2.145 -12.199 3.035 1.00 69.50 92 ASP A C 1
ATOM 711 O O . ASP A 1 92 ? -3.177 -12.012 3.677 1.00 69.50 92 ASP A O 1
ATOM 715 N N . ASP A 1 93 ? -1.070 -12.769 3.589 1.00 76.25 93 ASP A N 1
ATOM 716 C CA . ASP A 1 93 ? -1.009 -13.272 4.969 1.00 76.25 93 ASP A CA 1
ATOM 717 C C . 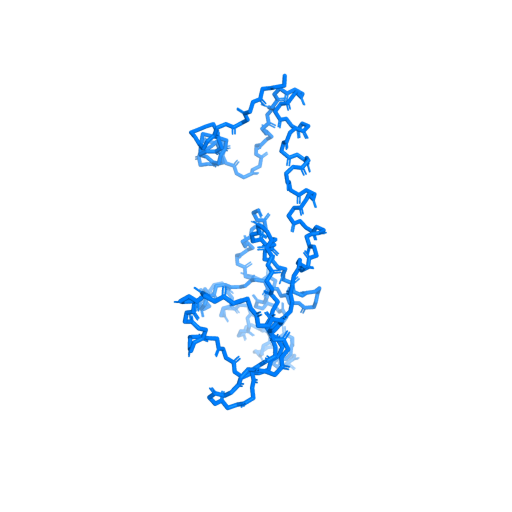ASP A 1 93 ? -0.515 -12.233 6.000 1.00 76.25 93 ASP A C 1
ATOM 719 O O . ASP A 1 93 ? -0.321 -12.554 7.176 1.00 76.25 93 ASP A O 1
ATOM 723 N N . TRP A 1 94 ? -0.264 -10.991 5.583 1.00 79.12 94 TRP A N 1
ATOM 724 C CA . TRP A 1 94 ? 0.227 -9.915 6.444 1.00 79.12 94 TRP A CA 1
ATOM 725 C C . TRP A 1 94 ? -0.880 -8.900 6.727 1.00 79.12 94 TRP A C 1
ATOM 727 O O . TRP A 1 94 ? -1.631 -8.494 5.847 1.00 79.12 94 TRP A O 1
ATOM 737 N N . VAL A 1 95 ? -0.955 -8.438 7.977 1.00 78.56 95 VAL A N 1
ATOM 738 C CA . VAL A 1 95 ? -1.901 -7.398 8.401 1.00 78.56 95 VAL A CA 1
ATOM 739 C C . VAL A 1 95 ? -1.121 -6.174 8.859 1.00 78.56 95 VAL A C 1
ATOM 741 O O . VAL A 1 95 ? -0.202 -6.279 9.672 1.00 78.56 95 VAL A O 1
ATOM 744 N N . MET A 1 96 ? -1.504 -5.001 8.356 1.00 81.31 96 MET A N 1
ATOM 745 C CA . MET A 1 96 ? -0.936 -3.732 8.802 1.00 81.31 96 MET A CA 1
ATOM 746 C C . MET A 1 96 ? -1.366 -3.435 10.234 1.00 81.31 96 MET A C 1
ATOM 748 O O . MET A 1 96 ? -2.556 -3.365 10.543 1.00 81.31 96 MET A O 1
ATOM 752 N N . VAL A 1 97 ? -0.386 -3.219 11.104 1.00 87.88 97 VAL A N 1
ATOM 753 C CA . VAL A 1 97 ? -0.594 -2.840 12.502 1.00 87.88 97 VAL A CA 1
ATOM 754 C C . VAL A 1 97 ? 0.298 -1.653 12.862 1.00 87.88 97 VAL A C 1
ATOM 756 O O . VAL A 1 97 ? 1.352 -1.473 12.245 1.00 87.88 97 VAL A O 1
ATOM 759 N N . PRO A 1 98 ? -0.084 -0.826 13.851 1.00 88.56 98 PRO A N 1
ATOM 760 C CA . PRO A 1 98 ? 0.795 0.216 14.364 1.00 88.56 98 PRO A CA 1
ATOM 761 C C . PRO A 1 98 ? 2.146 -0.349 14.803 1.00 88.56 98 PRO A C 1
ATOM 763 O O . PRO A 1 98 ? 2.206 -1.417 15.413 1.00 88.56 98 PRO A O 1
ATOM 766 N N . LYS A 1 99 ? 3.221 0.404 14.540 1.00 88.88 99 LYS A N 1
ATOM 767 C CA . LYS A 1 99 ? 4.578 0.040 14.976 1.00 88.88 99 LYS A CA 1
ATOM 768 C C . LYS A 1 99 ? 4.658 -0.148 16.494 1.00 88.88 99 LYS A C 1
ATOM 770 O O . LYS A 1 99 ? 5.296 -1.085 16.958 1.00 88.88 99 LYS A O 1
ATOM 775 N N . GLU A 1 100 ? 3.984 0.727 17.237 1.00 93.75 100 GLU A N 1
ATOM 776 C CA . GLU A 1 100 ? 3.824 0.623 18.687 1.00 93.75 100 GLU A CA 1
ATOM 777 C C . GLU A 1 100 ? 2.400 0.135 19.003 1.00 93.75 100 GLU A C 1
ATOM 779 O O . GLU A 1 100 ? 1.437 0.773 18.560 1.00 93.75 100 GLU A O 1
ATOM 784 N N . PRO A 1 101 ? 2.220 -0.972 19.747 1.00 92.19 101 PRO A N 1
ATOM 785 C CA . PRO A 1 101 ? 0.897 -1.516 20.025 1.00 92.19 101 PRO A CA 1
ATOM 786 C C . PRO A 1 101 ? 0.065 -0.543 20.866 1.00 92.19 101 PRO A C 1
ATOM 788 O O . PRO A 1 101 ? 0.535 0.035 21.845 1.00 92.19 101 PRO A O 1
ATOM 791 N N . THR A 1 102 ? -1.209 -0.384 20.510 1.00 94.75 102 THR A N 1
ATOM 792 C CA . THR A 1 102 ? -2.113 0.489 21.266 1.00 94.75 102 THR A CA 1
ATOM 793 C C . THR A 1 102 ? -2.507 -0.141 22.602 1.00 94.75 102 THR A C 1
ATOM 795 O O . THR A 1 102 ? -2.459 -1.361 22.784 1.00 94.75 102 THR A O 1
ATOM 798 N N . GLN A 1 103 ? -3.007 0.678 23.531 1.00 95.31 103 GLN A N 1
ATOM 799 C CA . GLN A 1 103 ? -3.540 0.179 24.801 1.00 95.31 103 GLN A CA 1
ATOM 800 C C . GLN A 1 103 ? -4.659 -0.860 24.600 1.00 95.31 103 GLN A C 1
ATOM 802 O O . GLN A 1 103 ? -4.778 -1.800 25.386 1.00 95.31 103 GLN A O 1
ATOM 807 N N . ALA A 1 104 ? -5.465 -0.714 23.543 1.00 95.12 104 ALA A N 1
ATOM 808 C CA . ALA A 1 104 ? -6.519 -1.663 23.197 1.00 95.12 104 ALA A CA 1
ATOM 809 C C . ALA A 1 104 ? -5.942 -3.019 22.762 1.00 95.12 104 ALA A C 1
ATOM 811 O O . ALA A 1 104 ? -6.384 -4.052 23.264 1.00 95.12 104 ALA A O 1
ATOM 812 N N . MET A 1 105 ? -4.908 -3.011 21.913 1.00 96.75 105 MET A N 1
ATOM 813 C CA . MET A 1 105 ? -4.197 -4.222 21.487 1.00 96.75 105 MET A CA 1
ATOM 814 C C . MET A 1 105 ? -3.567 -4.947 22.681 1.00 96.75 105 MET A C 1
ATOM 816 O O . MET A 1 105 ? -3.748 -6.154 22.842 1.00 96.75 105 MET A O 1
ATOM 820 N N . ILE A 1 106 ? -2.882 -4.200 23.556 1.00 96.94 106 ILE A N 1
ATOM 821 C CA . ILE A 1 106 ? -2.244 -4.738 24.767 1.00 96.94 106 ILE A CA 1
ATOM 822 C C . ILE A 1 106 ? -3.293 -5.364 25.692 1.00 96.94 106 ILE A C 1
ATOM 824 O O . ILE A 1 106 ? -3.129 -6.496 26.147 1.00 96.94 106 ILE A O 1
ATOM 828 N N . LYS A 1 107 ? -4.402 -4.660 25.950 1.00 97.31 107 LYS A N 1
ATOM 829 C CA . LYS A 1 107 ? -5.484 -5.157 26.810 1.00 97.31 107 LYS A CA 1
ATOM 830 C C . LYS A 1 107 ? -6.127 -6.427 26.246 1.00 97.31 107 LYS A C 1
ATOM 832 O O . LYS A 1 107 ? -6.384 -7.356 27.009 1.00 97.31 107 LYS A O 1
ATOM 837 N N . ALA A 1 108 ? -6.367 -6.474 24.935 1.00 96.88 108 ALA A N 1
ATOM 838 C CA . ALA A 1 108 ? -6.941 -7.638 24.264 1.00 96.88 108 ALA A CA 1
ATOM 839 C C . ALA A 1 108 ? -6.023 -8.864 24.381 1.00 96.88 108 ALA A C 1
ATOM 841 O O . ALA A 1 108 ? -6.487 -9.934 24.775 1.00 96.88 108 ALA A O 1
ATOM 842 N N . TRP A 1 109 ? -4.716 -8.693 24.145 1.00 97.38 109 TRP A N 1
ATOM 843 C C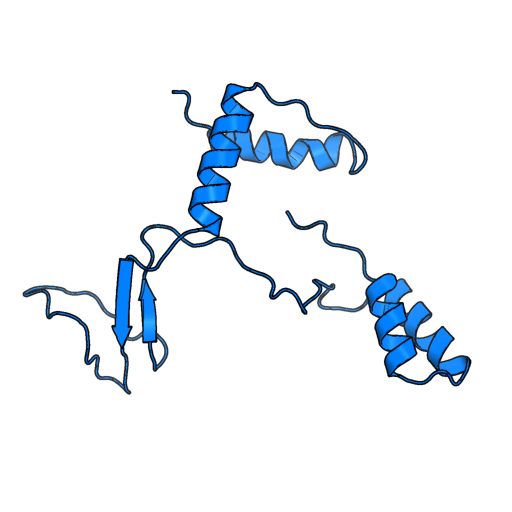A . TRP A 1 109 ? -3.740 -9.766 24.342 1.00 97.38 109 TRP A CA 1
ATOM 844 C C . TRP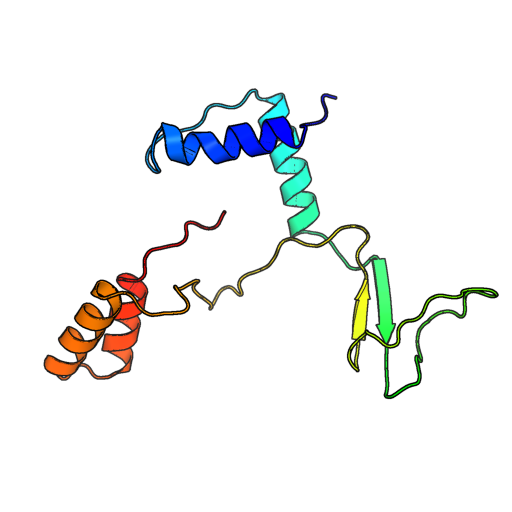 A 1 109 ? -3.773 -10.287 25.778 1.00 97.38 109 TRP A C 1
ATOM 846 O O . TRP A 1 109 ? -3.944 -11.487 26.011 1.00 97.38 109 TRP A O 1
ATOM 856 N N . LEU A 1 110 ? -3.588 -9.386 26.748 1.00 96.81 110 LEU A N 1
ATOM 857 C CA . LEU A 1 110 ? -3.470 -9.749 28.158 1.00 96.81 110 LEU A CA 1
ATOM 858 C C . LEU A 1 110 ? -4.731 -10.451 28.673 1.00 96.81 110 LEU A C 1
ATOM 860 O O . LEU A 1 110 ? -4.614 -11.373 29.475 1.00 96.81 110 LEU A O 1
ATOM 864 N N . SER A 1 111 ? -5.915 -10.079 28.178 1.00 96.69 111 SER A N 1
ATOM 865 C CA . SER A 1 111 ? -7.171 -10.742 28.539 1.00 96.69 111 SER A CA 1
ATOM 866 C C . SER A 1 111 ? -7.203 -12.214 28.114 1.00 96.69 111 SER A C 1
ATOM 868 O O . SER A 1 111 ? -7.630 -13.064 28.890 1.00 96.69 111 SER A O 1
ATOM 870 N N . GLU A 1 112 ? -6.757 -12.547 26.902 1.00 97.12 112 GLU A N 1
ATOM 871 C CA . GLU A 1 112 ? -6.759 -13.940 26.427 1.00 97.12 112 GLU A CA 1
ATOM 872 C C . GLU A 1 112 ? -5.697 -14.786 27.139 1.00 97.12 112 GLU A C 1
ATOM 874 O O . GLU A 1 112 ? -5.941 -15.948 27.474 1.00 97.12 112 GLU A O 1
ATOM 879 N N . VAL A 1 113 ? -4.534 -14.193 27.428 1.00 94.12 113 VAL A N 1
ATOM 880 C CA . VAL A 1 113 ? -3.477 -14.855 28.206 1.00 94.12 113 VAL A CA 1
ATOM 881 C C . VAL A 1 113 ? -3.927 -15.104 29.646 1.00 94.12 113 VAL A C 1
ATOM 883 O O . VAL A 1 113 ? -3.731 -16.207 30.150 1.00 94.12 113 VAL A O 1
ATOM 886 N N . ALA A 1 114 ? -4.590 -14.134 30.284 1.00 94.75 114 ALA A N 1
ATOM 887 C CA . ALA A 1 114 ? -5.156 -14.292 31.627 1.00 94.75 114 ALA A CA 1
ATOM 888 C C . ALA A 1 114 ? -6.233 -15.390 31.691 1.00 94.75 114 ALA A C 1
ATOM 890 O O . ALA A 1 114 ? -6.396 -16.035 32.722 1.00 94.75 114 ALA A O 1
ATOM 891 N N . ASN A 1 115 ? -6.918 -15.649 30.575 1.00 95.19 115 ASN A N 1
ATOM 892 C CA . ASN A 1 115 ? -7.890 -16.733 30.428 1.00 95.19 115 ASN A CA 1
ATOM 893 C C . ASN A 1 115 ? -7.257 -18.081 30.025 1.00 95.19 115 ASN A C 1
ATOM 895 O O . ASN A 1 115 ? -7.973 -18.983 29.593 1.00 95.19 115 ASN A O 1
ATOM 899 N N . PHE A 1 116 ? -5.930 -18.228 30.133 1.00 92.06 116 PHE A N 1
ATOM 900 C CA . PHE A 1 116 ? -5.176 -19.449 29.810 1.00 92.06 116 PHE A CA 1
ATOM 901 C C . PHE A 1 116 ? -5.364 -19.966 28.371 1.00 92.06 116 PHE A C 1
ATOM 903 O O . PHE A 1 116 ? -5.128 -21.139 28.091 1.00 92.06 116 PHE A O 1
ATOM 910 N N . ARG A 1 117 ? -5.743 -19.094 27.426 1.00 93.00 117 ARG A N 1
ATOM 911 C CA . ARG A 1 117 ? -5.909 -19.457 26.003 1.00 93.00 117 ARG A CA 1
ATOM 912 C C . ARG A 1 117 ? -4.603 -19.408 25.203 1.00 93.00 117 ARG A C 1
ATOM 914 O O . ARG A 1 117 ? -4.565 -19.824 24.048 1.00 93.00 117 ARG A O 1
ATOM 921 N N . GLY A 1 118 ? -3.527 -18.928 25.829 1.00 94.19 118 GLY A N 1
ATOM 922 C CA . GLY A 1 118 ? -2.175 -18.901 25.273 1.00 94.19 118 GLY A CA 1
ATOM 923 C C . GLY A 1 118 ? -1.866 -17.682 24.397 1.00 94.19 118 GLY A C 1
ATOM 924 O O . GLY A 1 118 ? -2.737 -16.894 24.028 1.00 94.19 118 GLY A O 1
ATOM 925 N N . HIS A 1 119 ? -0.584 -17.525 24.056 1.00 94.38 119 HIS A N 1
ATOM 926 C CA . HIS A 1 119 ? -0.079 -16.354 23.328 1.00 94.38 119 HIS A CA 1
ATOM 927 C C . HIS A 1 119 ? -0.614 -16.241 21.897 1.00 94.38 119 HIS A C 1
ATOM 929 O O . HIS A 1 119 ? -0.812 -15.128 21.427 1.00 94.38 119 HIS A O 1
ATOM 935 N N . ALA A 1 120 ? -0.904 -17.356 21.219 1.00 95.00 120 ALA A N 1
ATOM 936 C CA . ALA A 1 120 ? -1.484 -17.326 19.874 1.00 95.00 120 ALA A CA 1
ATOM 937 C C . ALA A 1 120 ? -2.898 -16.713 19.870 1.00 95.00 120 ALA A C 1
ATOM 939 O O . ALA A 1 120 ? -3.213 -15.879 19.022 1.00 95.00 120 ALA A O 1
ATOM 940 N N . ALA A 1 121 ? -3.731 -17.071 20.855 1.00 94.50 121 ALA A N 1
ATOM 941 C CA . ALA A 1 121 ? -5.049 -16.467 21.035 1.00 94.50 121 ALA A CA 1
ATOM 942 C C . ALA A 1 121 ? -4.936 -14.980 21.407 1.00 94.50 121 ALA A C 1
ATOM 944 O O . ALA A 1 121 ? -5.642 -14.151 20.834 1.00 94.50 121 ALA A O 1
ATOM 945 N N . GLY A 1 122 ? -3.993 -14.633 22.293 1.00 96.38 122 GLY A N 1
ATOM 946 C CA . GLY A 1 122 ? -3.699 -13.243 22.650 1.00 96.38 122 GLY A CA 1
ATOM 947 C C . GLY A 1 122 ? -3.249 -12.394 21.465 1.00 96.38 122 GLY A C 1
ATOM 948 O O . GLY A 1 122 ? -3.773 -11.300 21.268 1.00 96.38 122 GLY A O 1
ATOM 949 N N . TYR A 1 123 ? -2.354 -12.912 20.625 1.00 94.25 123 TYR A N 1
ATOM 950 C CA . TYR A 1 123 ? -1.914 -12.217 19.419 1.00 94.25 123 TYR A CA 1
ATOM 951 C C . TYR A 1 123 ? -3.063 -12.028 18.422 1.00 94.25 123 TYR A C 1
ATOM 953 O O . TYR A 1 123 ? -3.263 -10.923 17.926 1.00 94.25 123 TYR A O 1
ATOM 961 N N . LYS A 1 124 ? -3.895 -13.054 18.200 1.00 94.25 124 LYS A N 1
ATOM 962 C CA . LYS A 1 124 ? -5.089 -12.943 17.347 1.00 94.25 124 LYS A CA 1
ATOM 963 C C . LYS A 1 124 ? -6.068 -11.877 17.855 1.00 94.25 124 LYS A C 1
ATOM 965 O O . LYS A 1 124 ? -6.601 -11.109 17.058 1.00 94.25 124 LYS A O 1
ATOM 970 N N . ALA A 1 125 ? -6.283 -11.800 19.169 1.00 94.94 125 ALA A N 1
ATOM 971 C CA . ALA A 1 125 ? -7.122 -10.769 19.776 1.00 94.94 125 ALA A CA 1
ATOM 972 C C . ALA A 1 125 ? -6.498 -9.369 19.666 1.00 94.94 125 ALA A C 1
ATOM 974 O O . ALA A 1 125 ? -7.209 -8.400 19.410 1.00 94.94 125 ALA A O 1
ATOM 975 N N . ALA A 1 126 ? -5.174 -9.257 19.798 1.00 95.19 126 ALA A N 1
ATOM 976 C CA . ALA A 1 126 ? -4.456 -8.004 19.590 1.00 95.19 126 ALA A CA 1
ATOM 977 C C . ALA A 1 126 ? -4.556 -7.514 18.139 1.00 95.19 126 ALA A C 1
ATOM 979 O O . ALA A 1 126 ? -4.802 -6.332 17.934 1.00 95.19 126 ALA A O 1
ATOM 980 N N . LEU A 1 127 ? -4.428 -8.405 17.147 1.00 92.38 127 LEU A N 1
ATOM 981 C CA . LEU A 1 127 ? -4.633 -8.076 15.732 1.00 92.38 127 LEU A CA 1
ATOM 982 C C . LEU A 1 127 ? -6.070 -7.612 15.459 1.00 92.38 127 LEU A C 1
ATOM 984 O O . LEU A 1 127 ? -6.270 -6.629 14.757 1.00 92.38 127 LEU A O 1
ATOM 988 N N . ALA A 1 128 ? -7.070 -8.267 16.055 1.00 90.75 128 ALA A N 1
ATOM 989 C CA . ALA A 1 128 ? -8.471 -7.858 15.925 1.00 90.75 128 ALA A CA 1
ATOM 990 C C . ALA A 1 128 ? -8.764 -6.497 16.587 1.00 90.75 128 ALA A C 1
ATOM 992 O O . ALA A 1 128 ? -9.661 -5.778 16.157 1.00 90.75 128 ALA A O 1
ATOM 993 N N . ALA A 1 129 ? -8.008 -6.148 17.630 1.00 92.50 129 ALA A N 1
ATOM 994 C CA . ALA A 1 129 ? -8.072 -4.859 18.315 1.00 92.50 129 ALA A CA 1
ATOM 995 C C . ALA A 1 129 ? -7.113 -3.810 17.724 1.00 92.50 129 ALA A C 1
ATOM 997 O O . ALA A 1 129 ? -7.069 -2.677 18.219 1.00 92.50 129 ALA A O 1
ATOM 998 N N . ALA A 1 130 ? -6.318 -4.173 16.712 1.00 90.81 130 ALA A N 1
ATOM 999 C CA . ALA A 1 130 ? -5.444 -3.232 16.040 1.00 90.81 130 ALA A CA 1
ATOM 1000 C C . ALA A 1 130 ? -6.311 -2.199 15.315 1.00 90.81 130 ALA A C 1
ATOM 1002 O O . ALA A 1 130 ? -7.277 -2.577 14.646 1.00 90.81 130 ALA A O 1
ATOM 1003 N N . PRO A 1 131 ? -6.001 -0.897 15.437 1.00 83.69 131 PRO A N 1
ATOM 1004 C CA . PRO A 1 131 ? -6.682 0.097 14.630 1.00 83.69 131 PRO A CA 1
ATOM 1005 C C . PRO A 1 131 ? -6.376 -0.237 13.175 1.00 83.69 131 PRO A C 1
ATOM 1007 O O . PRO A 1 131 ? -5.215 -0.217 12.761 1.00 83.69 131 PRO A O 1
ATOM 1010 N N . GLN A 1 132 ? -7.407 -0.602 12.418 1.00 67.75 132 GLN A N 1
ATOM 1011 C CA . GLN A 1 132 ? -7.219 -0.881 11.011 1.00 67.75 132 GLN A CA 1
ATOM 1012 C C . GLN A 1 132 ? -6.833 0.428 10.339 1.00 67.75 132 GLN A C 1
ATOM 1014 O O . GLN A 1 132 ? -7.598 1.394 10.308 1.00 67.75 132 GLN A O 1
ATOM 1019 N N . GLN A 1 133 ? -5.610 0.468 9.826 1.00 57.22 133 GLN A N 1
ATOM 1020 C CA . GLN A 1 133 ? -5.281 1.414 8.786 1.00 57.22 133 GLN A CA 1
ATOM 1021 C C . GLN A 1 133 ? -6.071 0.917 7.580 1.00 57.22 133 GLN A C 1
ATOM 1023 O O . GLN A 1 133 ? -5.641 -0.030 6.928 1.00 57.22 133 GLN A O 1
ATOM 1028 N N . GLU A 1 134 ? -7.280 1.446 7.368 1.00 41.75 134 GLU A N 1
ATOM 1029 C CA . GLU A 1 134 ? -8.032 1.116 6.159 1.00 41.75 134 GLU A CA 1
ATOM 1030 C C . GLU A 1 134 ? -7.093 1.341 4.984 1.00 41.75 134 GLU A C 1
ATOM 1032 O O . GLU A 1 134 ? -6.559 2.446 4.822 1.00 41.75 134 GLU A O 1
ATOM 1037 N N . VAL A 1 135 ? -6.811 0.248 4.273 1.00 37.00 135 VAL A N 1
ATOM 1038 C CA . VAL A 1 135 ? -5.850 0.214 3.181 1.00 37.00 135 VAL A CA 1
ATOM 1039 C C . VAL A 1 135 ? -6.256 1.312 2.208 1.00 37.00 135 VAL A C 1
ATOM 1041 O O . VAL A 1 135 ? -7.367 1.324 1.679 1.00 37.00 135 VAL A O 1
ATOM 1044 N N . LYS A 1 136 ? -5.359 2.293 2.146 1.00 34.22 136 LYS A N 1
ATOM 1045 C CA . LYS A 1 136 ? -5.450 3.541 1.401 1.00 34.22 136 LYS A CA 1
ATOM 1046 C C . LYS A 1 136 ? -5.294 3.295 -0.089 1.00 34.22 136 LYS A C 1
ATOM 1048 O O . LYS A 1 136 ? -4.436 2.458 -0.442 1.00 34.22 136 LYS A O 1
#

Foldseek 3Di:
DDDQDPVNVVVQVCVCVVPPPPDDDDDDPVVVVNVVVVLVCLQPWFFPDKWADDDCDIDPPPPPVPDPDDPVPPDHGIDGHTPDHHDDDDPPPDADADPDQDPQLVVQLVVCVVVVVDNVNSNVSSSVSGDHPPPD

Secondary structure (DSSP, 8-state):
-PPPPHHHHHHHHHHHHHH-TTPPPP--HHHHHHHHHHHHHHHTPPPSEEEEEETTEESS----TT-----TTSPSEEEEE-SSPPPPPPPTT-----SS--HHHHHHHHHHHHTT-HHHHHHHHHHHTS------